Protein AF-A0A9P6TBH1-F1 (afdb_monomer_lite)

Structure (mmCIF, N/CA/C/O backbone):
data_AF-A0A9P6TBH1-F1
#
_entry.id   AF-A0A9P6TBH1-F1
#
loop_
_atom_site.group_PDB
_atom_site.id
_atom_site.type_symbol
_atom_site.label_atom_id
_atom_site.label_alt_id
_atom_site.label_comp_id
_atom_site.label_asym_id
_atom_site.label_entity_id
_atom_site.label_seq_id
_atom_site.pdbx_PDB_ins_code
_atom_site.Cartn_x
_atom_site.Cartn_y
_atom_site.Cartn_z
_atom_site.occupancy
_atom_site.B_iso_or_equiv
_atom_site.auth_seq_id
_atom_site.auth_comp_id
_atom_site.auth_asym_id
_atom_site.auth_atom_id
_atom_site.pdbx_PDB_model_num
ATOM 1 N N . MET A 1 1 ? -9.061 -15.363 18.939 1.00 48.03 1 MET A N 1
ATOM 2 C CA . MET A 1 1 ? -9.556 -13.996 18.669 1.00 48.03 1 MET A CA 1
ATOM 3 C C . MET A 1 1 ? -8.632 -13.371 17.644 1.00 48.03 1 MET A C 1
ATOM 5 O O . MET A 1 1 ? -7.422 -13.474 17.810 1.00 48.03 1 MET A O 1
ATOM 9 N N . ASP A 1 2 ? -9.193 -12.846 16.559 1.00 55.47 2 ASP A N 1
ATOM 10 C CA . ASP A 1 2 ? -8.447 -12.416 15.374 1.00 55.47 2 ASP A CA 1
ATOM 11 C C . ASP A 1 2 ? -7.616 -11.153 15.654 1.00 55.47 2 ASP A C 1
ATOM 13 O O . ASP A 1 2 ? -8.119 -10.209 16.268 1.00 55.47 2 ASP A O 1
ATOM 17 N N . LYS A 1 3 ? -6.350 -11.104 15.219 1.00 55.91 3 LYS A N 1
ATOM 18 C CA . LYS A 1 3 ? -5.437 -9.972 15.512 1.00 55.91 3 LYS A CA 1
ATOM 19 C C . LYS A 1 3 ? -5.981 -8.627 15.002 1.00 55.91 3 LYS A C 1
ATOM 21 O O . LYS A 1 3 ? -5.744 -7.599 15.630 1.00 55.91 3 LYS A O 1
ATOM 26 N N . SER A 1 4 ? -6.766 -8.651 13.923 1.00 58.75 4 SER A N 1
ATOM 27 C CA . SER A 1 4 ? -7.453 -7.479 13.364 1.00 58.75 4 SER A CA 1
ATOM 28 C C . SER A 1 4 ? -8.473 -6.862 14.338 1.00 58.75 4 SER A C 1
ATOM 30 O O . SER A 1 4 ? -8.549 -5.642 14.464 1.00 58.75 4 SER A O 1
ATOM 32 N N . TYR A 1 5 ? -9.184 -7.680 15.123 1.00 60.91 5 TYR A N 1
ATOM 33 C CA . TYR A 1 5 ? -10.192 -7.209 16.083 1.00 60.91 5 TYR A CA 1
ATOM 34 C C . TYR A 1 5 ? -9.581 -6.387 17.230 1.00 60.91 5 TYR A C 1
ATOM 36 O O . TYR A 1 5 ? -10.141 -5.376 17.650 1.00 60.91 5 TYR A O 1
ATOM 44 N N . ILE A 1 6 ? -8.404 -6.800 17.709 1.00 61.75 6 ILE A N 1
ATOM 45 C CA . ILE A 1 6 ? -7.663 -6.110 18.778 1.00 61.75 6 ILE A CA 1
ATOM 46 C C . ILE A 1 6 ? -7.176 -4.737 18.289 1.00 61.75 6 ILE A C 1
ATOM 48 O O . ILE A 1 6 ? -7.204 -3.757 19.031 1.00 61.75 6 ILE A O 1
ATOM 52 N N . GLN A 1 7 ? -6.774 -4.650 17.021 1.00 68.50 7 GLN A N 1
ATOM 53 C CA . GLN A 1 7 ? -6.258 -3.420 16.427 1.00 68.50 7 GLN A CA 1
ATOM 54 C C . GLN A 1 7 ? -7.358 -2.386 16.153 1.00 68.50 7 GLN A C 1
ATOM 56 O O . GLN A 1 7 ? -7.120 -1.188 16.302 1.00 68.50 7 GLN A O 1
ATOM 61 N N . ILE A 1 8 ? -8.569 -2.839 15.814 1.00 73.94 8 ILE A N 1
ATOM 62 C CA . ILE A 1 8 ? -9.744 -1.971 15.650 1.00 73.94 8 ILE A CA 1
ATOM 63 C C . ILE A 1 8 ? -10.145 -1.345 16.988 1.00 73.94 8 ILE A C 1
ATOM 65 O O . ILE A 1 8 ? -10.335 -0.134 17.050 1.00 73.9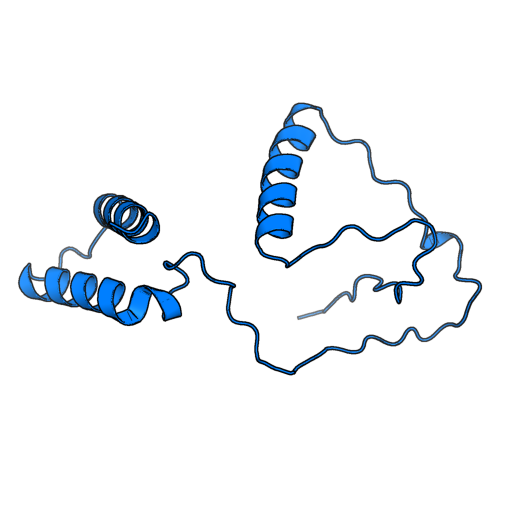4 8 ILE A O 1
ATOM 69 N N . ASN A 1 9 ? -10.205 -2.132 18.065 1.00 79.31 9 ASN A N 1
ATOM 70 C CA . ASN A 1 9 ? -10.590 -1.622 19.385 1.00 79.31 9 ASN A CA 1
ATOM 71 C C . ASN A 1 9 ? -9.622 -0.554 19.897 1.00 79.31 9 ASN A C 1
ATOM 73 O O . ASN A 1 9 ? -10.069 0.488 20.361 1.00 79.31 9 ASN A O 1
ATOM 77 N N . LYS A 1 10 ? -8.312 -0.754 19.713 1.00 80.81 10 LYS A N 1
ATOM 78 C CA . LYS A 1 10 ? -7.311 0.258 20.071 1.00 80.81 10 LYS A CA 1
ATOM 79 C C . LYS A 1 10 ? -7.527 1.581 19.320 1.00 80.81 10 LYS A C 1
ATOM 81 O O . LYS A 1 10 ? -7.466 2.647 19.916 1.00 80.81 10 LYS A O 1
ATOM 86 N N . LYS A 1 11 ? -7.835 1.518 18.018 1.00 79.00 11 LYS A N 1
ATOM 87 C CA . LYS A 1 11 ? -8.142 2.716 17.215 1.00 79.00 11 LYS A CA 1
ATOM 88 C C . LYS A 1 11 ? -9.455 3.387 17.623 1.00 79.00 11 LYS A C 1
ATOM 90 O O . LYS A 1 11 ? -9.564 4.599 17.510 1.00 79.00 11 LYS A O 1
ATOM 95 N N . ILE A 1 12 ? -10.447 2.614 18.068 1.00 82.88 12 ILE A N 1
ATOM 96 C CA . ILE A 1 12 ? -11.721 3.145 18.578 1.00 82.88 12 ILE A CA 1
ATOM 97 C C . ILE A 1 12 ? -11.522 3.825 19.939 1.00 82.88 12 ILE A C 1
ATOM 99 O O . ILE A 1 12 ? -12.157 4.841 20.198 1.00 82.88 12 ILE A O 1
ATOM 103 N N . GLU A 1 13 ? -10.638 3.302 20.789 1.00 81.94 13 GLU A N 1
ATOM 104 C CA . GLU A 1 13 ? -10.276 3.930 22.068 1.00 81.94 13 GLU A CA 1
ATOM 105 C C . GLU A 1 13 ? -9.563 5.276 21.873 1.00 81.94 13 GLU A C 1
ATOM 107 O O . GLU A 1 13 ? -9.792 6.208 22.639 1.00 81.94 13 GLU A O 1
ATOM 112 N N . GLU A 1 14 ? -8.747 5.395 20.824 1.00 82.94 14 GLU A N 1
ATOM 113 C CA . GLU A 1 14 ? -8.077 6.640 20.421 1.00 82.94 14 GLU A CA 1
ATOM 114 C C . GLU A 1 14 ? -8.996 7.592 19.619 1.00 82.94 14 GLU A C 1
ATOM 116 O O . GLU A 1 14 ? -8.595 8.711 19.301 1.00 82.94 14 GLU A O 1
ATOM 121 N N . ALA A 1 15 ? -10.220 7.174 19.271 1.00 81.25 15 ALA A N 1
ATOM 122 C CA . ALA A 1 15 ? -11.111 7.947 18.411 1.00 81.25 15 ALA A CA 1
ATOM 123 C C . ALA A 1 15 ? -11.916 8.999 19.186 1.00 81.25 15 ALA A C 1
ATOM 125 O O . ALA A 1 15 ? -12.582 8.718 20.185 1.00 81.25 15 ALA A O 1
ATOM 126 N N . GLU A 1 16 ? -11.950 10.216 18.649 1.00 83.88 16 GLU A N 1
ATOM 127 C CA . GLU A 1 16 ? -12.806 11.280 19.160 1.00 83.88 16 GLU A CA 1
ATOM 128 C C . GLU A 1 16 ? -14.188 11.230 18.498 1.00 83.88 16 GLU A C 1
ATOM 130 O O . GLU A 1 16 ? -14.330 11.258 17.275 1.00 83.88 16 GLU A O 1
ATOM 135 N N . PHE A 1 17 ? -15.237 11.181 19.321 1.00 83.06 17 PHE A N 1
ATOM 136 C CA . PHE A 1 17 ? -16.620 11.285 18.861 1.00 83.06 17 PHE A CA 1
ATOM 137 C C . PHE A 1 17 ? -17.157 12.685 19.143 1.00 83.06 17 PHE A C 1
ATOM 139 O O . PHE A 1 17 ? -16.963 13.209 20.241 1.00 83.06 17 PHE A O 1
ATOM 146 N N . GLY A 1 18 ? -17.931 13.236 18.205 1.00 86.12 18 GLY A N 1
ATOM 147 C CA . GLY A 1 18 ? -18.629 14.507 18.395 1.00 86.12 18 GLY A CA 1
ATOM 148 C C . GLY A 1 18 ? -19.426 14.559 19.707 1.00 86.12 18 GLY A C 1
ATOM 149 O O . GLY A 1 18 ? -20.036 13.571 20.135 1.00 86.12 18 GLY A O 1
ATOM 150 N N . SER A 1 19 ? -19.419 15.725 20.354 1.00 84.12 19 SER A N 1
ATOM 151 C CA . SER A 1 19 ? -20.077 15.964 21.648 1.00 84.12 19 SER A CA 1
ATOM 152 C C . SER A 1 19 ? -21.605 15.873 21.588 1.00 84.12 19 SER A C 1
ATOM 154 O O . SER A 1 19 ? -22.247 15.658 22.611 1.00 84.12 19 SER A O 1
ATOM 156 N N . THR A 1 20 ? -22.183 15.988 20.393 1.00 89.31 20 THR A N 1
ATOM 157 C CA . THR A 1 20 ? -23.626 15.933 20.127 1.00 89.31 20 THR A CA 1
ATOM 158 C C . THR A 1 20 ? -24.192 14.513 20.058 1.00 89.31 20 THR A C 1
ATOM 160 O O . THR A 1 20 ? -25.407 14.345 20.090 1.00 89.31 20 THR A O 1
ATOM 163 N N . LEU A 1 21 ? -23.337 13.490 19.979 1.00 86.06 21 LEU A N 1
ATOM 164 C CA . LEU A 1 21 ? -23.757 12.096 19.838 1.00 86.06 21 LEU A CA 1
ATOM 165 C C . LEU A 1 21 ? -24.136 11.482 21.189 1.00 86.06 21 LEU A C 1
ATOM 167 O O . LEU A 1 21 ? -23.337 11.456 22.135 1.00 86.06 21 LEU A O 1
ATOM 171 N N . SER A 1 22 ? -25.322 10.886 21.253 1.00 88.44 22 SER A N 1
ATOM 172 C CA . SER A 1 22 ? -25.748 10.071 22.387 1.00 88.44 22 SER A CA 1
ATOM 173 C C . SER A 1 22 ? -24.925 8.781 22.493 1.00 88.44 22 SER A C 1
ATOM 175 O O . SER A 1 22 ? -24.362 8.273 21.520 1.00 88.44 22 SER A O 1
ATOM 177 N N . LYS A 1 23 ? -24.901 8.176 23.689 1.00 86.81 23 LYS A N 1
ATOM 178 C CA . LYS A 1 23 ? -24.225 6.883 23.911 1.00 86.81 23 LYS A CA 1
ATOM 179 C C . LYS A 1 23 ? -24.741 5.780 22.975 1.00 86.81 23 LYS A C 1
ATOM 181 O O . LYS A 1 23 ? -23.958 4.941 22.541 1.00 86.81 23 LYS A O 1
ATOM 186 N N . LYS A 1 24 ? -26.039 5.793 22.642 1.00 90.06 24 LYS A N 1
ATOM 187 C CA . LYS A 1 24 ? -26.646 4.812 21.728 1.00 90.06 24 LYS A CA 1
ATOM 188 C C . LYS A 1 24 ? -26.132 4.970 20.299 1.00 90.06 24 LYS A C 1
ATOM 190 O O . LYS A 1 24 ? -25.827 3.971 19.659 1.00 90.06 24 LYS A O 1
ATOM 195 N N . GLU A 1 25 ? -25.999 6.202 19.819 1.00 88.38 25 GLU A N 1
ATOM 196 C CA . GLU A 1 25 ? -25.502 6.479 18.466 1.00 88.38 25 GLU A CA 1
ATOM 197 C C . GLU A 1 25 ? -24.017 6.143 18.336 1.00 88.38 25 GLU A C 1
ATOM 199 O O . GLU A 1 25 ? -23.626 5.501 17.364 1.00 88.38 25 GLU A O 1
ATOM 204 N N . LYS A 1 26 ? -23.200 6.469 19.348 1.00 87.81 26 LYS A N 1
ATOM 205 C CA . LYS A 1 26 ? -21.785 6.056 19.382 1.00 87.81 26 LYS A CA 1
ATOM 206 C C . LYS A 1 26 ? -21.648 4.537 19.298 1.00 87.81 26 LYS A C 1
ATOM 208 O O . LYS A 1 26 ? -20.868 4.031 18.495 1.00 87.81 26 LYS A O 1
ATOM 213 N N . GLN A 1 27 ? -22.463 3.806 20.060 1.00 88.62 27 GLN A N 1
ATOM 214 C CA . GLN A 1 27 ? -22.461 2.347 20.008 1.00 88.62 27 GLN A CA 1
ATOM 215 C C . GLN A 1 27 ? -22.922 1.814 18.644 1.00 88.62 27 GLN A C 1
ATOM 217 O O . GLN A 1 27 ? -22.350 0.851 18.139 1.00 88.62 27 GLN A O 1
ATOM 222 N N . ALA A 1 28 ? -23.924 2.442 18.024 1.00 90.19 28 ALA A N 1
ATOM 223 C CA . ALA A 1 28 ? -24.380 2.070 16.687 1.00 90.19 28 ALA A CA 1
ATOM 224 C C . ALA A 1 28 ? -23.277 2.258 15.633 1.00 90.19 28 ALA A C 1
ATOM 226 O O . ALA A 1 28 ? -23.090 1.380 14.792 1.00 90.19 28 ALA A O 1
ATOM 227 N N . ILE A 1 29 ? -22.511 3.350 15.717 1.00 87.44 29 ILE A N 1
ATOM 228 C CA . ILE A 1 29 ? -21.364 3.619 14.840 1.00 87.44 29 ILE A CA 1
ATOM 229 C C . ILE A 1 29 ? -20.275 2.562 15.039 1.00 87.44 29 ILE A C 1
ATOM 231 O O . ILE A 1 29 ? -19.824 1.971 14.063 1.00 87.44 29 ILE A O 1
ATOM 235 N N . ILE A 1 30 ? -19.896 2.266 16.286 1.00 87.44 30 ILE A N 1
ATOM 236 C CA . ILE A 1 30 ? -18.903 1.225 16.602 1.00 87.44 30 ILE A CA 1
ATOM 237 C C . ILE A 1 30 ? -19.339 -0.129 16.027 1.00 87.44 30 ILE A C 1
ATOM 239 O O . ILE A 1 30 ? -18.566 -0.803 15.347 1.00 87.44 30 ILE A O 1
ATOM 243 N N . ASN A 1 31 ? -20.605 -0.502 16.222 1.00 89.00 31 ASN A N 1
ATOM 244 C CA . ASN A 1 31 ? -21.152 -1.743 15.679 1.00 89.00 31 ASN A CA 1
ATOM 245 C C . ASN A 1 31 ? -21.113 -1.764 14.142 1.00 89.00 31 ASN A C 1
ATOM 247 O O . ASN A 1 31 ? -20.855 -2.812 13.552 1.00 89.00 31 ASN A O 1
ATOM 251 N N . LEU A 1 32 ? -21.346 -0.622 13.490 1.00 89.31 32 LEU A N 1
ATOM 252 C CA . LEU A 1 32 ? -21.279 -0.482 12.036 1.00 89.31 32 LEU A CA 1
ATOM 253 C C . LEU A 1 32 ? -19.837 -0.624 11.528 1.00 89.31 32 LEU A C 1
ATOM 255 O O . LEU A 1 32 ? -19.609 -1.339 10.554 1.00 89.31 32 LEU A O 1
ATOM 259 N N . ILE A 1 33 ? -18.871 -0.020 12.224 1.00 86.06 33 ILE A N 1
ATOM 260 C CA . ILE A 1 33 ? -17.438 -0.145 11.928 1.00 86.06 33 ILE A CA 1
ATOM 261 C C . ILE A 1 33 ? -16.997 -1.607 12.028 1.00 86.06 33 ILE A C 1
ATOM 263 O O . ILE A 1 33 ? -16.339 -2.101 11.119 1.00 86.06 33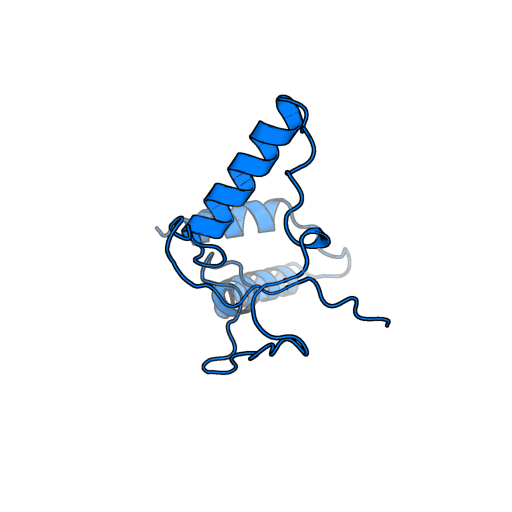 ILE A O 1
ATOM 267 N N . HIS A 1 34 ? -17.398 -2.325 13.082 1.00 84.56 34 HIS A N 1
ATOM 268 C CA . HIS A 1 34 ? -17.102 -3.756 13.197 1.00 84.56 34 HIS A CA 1
ATOM 269 C C . HIS A 1 34 ? -17.793 -4.580 12.109 1.00 84.56 34 HIS A C 1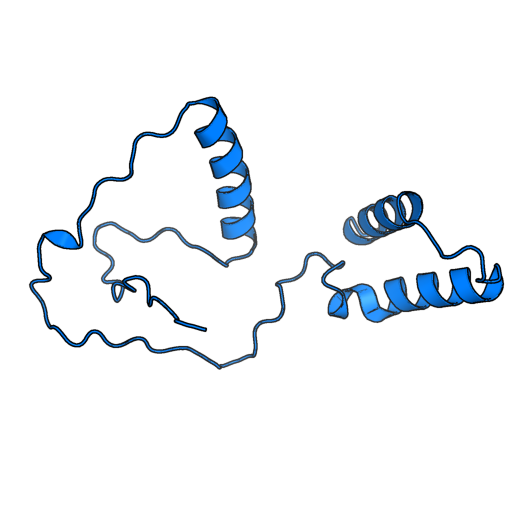
ATOM 271 O O . HIS A 1 34 ? -17.171 -5.461 11.519 1.00 84.56 34 HIS A O 1
ATOM 277 N N . LYS A 1 35 ? -19.066 -4.284 11.819 1.00 87.44 35 LYS A N 1
ATOM 278 C CA . LYS A 1 35 ? -19.851 -4.998 10.806 1.00 87.44 35 LYS A CA 1
ATOM 279 C C . LYS A 1 35 ? -19.255 -4.860 9.403 1.00 87.44 35 LYS A C 1
ATOM 281 O O . LYS A 1 35 ? -19.298 -5.822 8.643 1.00 87.44 35 LYS A O 1
ATOM 286 N N . TYR A 1 36 ? -18.717 -3.688 9.070 1.00 84.75 36 TYR A N 1
ATOM 287 C CA . TYR A 1 36 ? -18.157 -3.383 7.752 1.00 84.75 36 TYR A CA 1
ATOM 288 C C . TYR A 1 36 ? -16.639 -3.137 7.791 1.00 84.75 36 TYR A C 1
ATOM 290 O O . TYR A 1 36 ? -16.095 -2.367 6.999 1.00 84.75 36 TYR A O 1
ATOM 298 N N . ALA A 1 37 ? -15.935 -3.787 8.724 1.00 79.38 37 ALA A N 1
ATOM 299 C CA . ALA A 1 37 ? -14.501 -3.580 8.941 1.00 79.38 37 ALA A CA 1
ATOM 300 C C . ALA A 1 37 ? -13.653 -3.871 7.689 1.00 79.38 37 ALA A C 1
ATOM 302 O O . ALA A 1 37 ? -12.599 -3.264 7.492 1.00 79.38 37 ALA A O 1
ATOM 303 N N . GLU A 1 38 ? -14.114 -4.778 6.824 1.00 74.88 38 GLU A N 1
ATOM 304 C CA . GLU A 1 38 ? -13.459 -5.066 5.548 1.00 74.88 38 GLU A CA 1
ATOM 305 C C . GLU A 1 38 ? -13.562 -3.890 4.571 1.00 74.88 38 GLU A C 1
ATOM 307 O O . GLU A 1 38 ? -12.557 -3.501 3.982 1.00 74.88 38 GLU A O 1
ATOM 312 N N . GLN A 1 39 ? -14.740 -3.272 4.454 1.00 77.94 39 GLN A N 1
ATOM 313 C CA . GLN A 1 39 ? -14.990 -2.148 3.547 1.00 77.94 39 GLN A CA 1
ATOM 314 C C . GLN A 1 39 ? -14.263 -0.873 3.988 1.00 77.94 39 GLN A C 1
ATOM 316 O O . GLN A 1 39 ? -13.849 -0.081 3.147 1.00 77.94 39 GLN A O 1
ATOM 321 N N . PHE A 1 40 ? -14.062 -0.692 5.295 1.00 74.12 40 PHE A N 1
ATOM 322 C CA . PHE A 1 40 ? -13.271 0.414 5.842 1.00 74.12 40 PHE A CA 1
ATOM 323 C C . PHE A 1 40 ? -11.752 0.172 5.791 1.00 74.12 40 PHE A C 1
ATOM 325 O O . PHE A 1 40 ? -10.993 0.981 6.322 1.00 74.12 40 PHE A O 1
ATOM 332 N N . GLY A 1 41 ? -11.285 -0.939 5.206 1.00 67.75 41 GLY A N 1
ATOM 333 C CA . GLY A 1 41 ? -9.853 -1.264 5.145 1.00 67.75 41 GLY A CA 1
ATOM 334 C C . GLY A 1 41 ? -9.224 -1.539 6.518 1.00 67.75 41 GLY A C 1
ATOM 335 O O . GLY A 1 41 ? -8.005 -1.558 6.660 1.00 67.75 41 GLY A O 1
ATOM 336 N N . LEU A 1 42 ? -10.046 -1.759 7.548 1.00 69.00 42 LEU A N 1
ATOM 337 C CA . LEU A 1 42 ? -9.609 -2.026 8.921 1.00 69.00 42 LEU A CA 1
ATOM 338 C C . LEU A 1 42 ? -9.264 -3.505 9.151 1.00 69.00 42 LEU A C 1
ATOM 340 O O . LEU A 1 42 ? -8.609 -3.850 10.133 1.00 69.00 42 LEU A O 1
ATOM 344 N N . SER A 1 43 ? -9.680 -4.374 8.228 1.00 64.25 43 SER A N 1
ATOM 345 C CA . SER A 1 43 ? -9.415 -5.816 8.273 1.00 64.25 43 SER A CA 1
ATOM 346 C C . SER A 1 43 ? -7.962 -6.206 7.964 1.00 64.25 43 SER A C 1
ATOM 348 O O . SER A 1 43 ? -7.601 -7.369 8.125 1.00 64.25 43 SER A O 1
ATOM 350 N N . GLY A 1 44 ? -7.124 -5.266 7.506 1.00 60.88 44 GLY A N 1
ATOM 351 C CA . GLY A 1 44 ? -5.755 -5.559 7.062 1.00 60.88 44 GLY A CA 1
ATOM 352 C C . GLY A 1 44 ? -5.676 -6.390 5.774 1.00 60.88 44 GLY A C 1
ATOM 353 O O . GLY A 1 44 ? -4.577 -6.736 5.349 1.00 60.88 44 GLY A O 1
ATOM 354 N N . LYS A 1 45 ? -6.820 -6.709 5.150 1.00 61.12 45 LYS A N 1
ATOM 355 C CA . LYS A 1 45 ? -6.879 -7.223 3.779 1.00 61.12 45 LYS A CA 1
ATOM 356 C C . LYS A 1 45 ? -6.542 -6.116 2.784 1.00 61.12 45 LYS A C 1
ATOM 358 O O . LYS A 1 45 ? -6.696 -4.933 3.085 1.00 61.12 45 LYS A O 1
ATOM 363 N N . GLU A 1 46 ? -6.083 -6.543 1.613 1.00 60.78 46 GLU A N 1
ATOM 364 C CA . GLU A 1 46 ? -5.658 -5.700 0.496 1.00 60.78 46 GLU A CA 1
ATOM 365 C C . GLU A 1 46 ? -6.609 -4.516 0.263 1.00 60.78 46 GLU A C 1
ATOM 367 O O . GLU A 1 46 ? -7.834 -4.667 0.219 1.00 60.78 46 GLU A O 1
ATOM 372 N N . ILE A 1 47 ? -6.025 -3.323 0.119 1.00 62.12 47 ILE A N 1
ATOM 373 C CA . ILE A 1 47 ? -6.758 -2.109 -0.242 1.00 62.12 47 ILE A CA 1
ATOM 374 C C . ILE A 1 47 ? -7.376 -2.352 -1.622 1.00 62.12 47 ILE A C 1
ATOM 376 O O . ILE A 1 47 ? -6.682 -2.781 -2.541 1.00 62.12 47 ILE A O 1
ATOM 380 N N . GLY A 1 48 ? -8.687 -2.119 -1.725 1.00 58.34 48 GLY A N 1
ATOM 381 C CA . GLY A 1 48 ? -9.556 -2.573 -2.810 1.00 58.34 48 GLY A CA 1
ATOM 382 C C . GLY A 1 48 ? -8.913 -2.609 -4.194 1.00 58.34 48 GLY A C 1
ATOM 383 O O . GLY A 1 48 ? -8.762 -1.586 -4.856 1.00 58.34 48 GLY A O 1
ATOM 384 N N . THR A 1 49 ? -8.605 -3.813 -4.667 1.00 55.31 49 THR A N 1
ATOM 385 C CA . THR A 1 49 ? -8.294 -4.046 -6.074 1.00 55.31 49 THR A CA 1
ATOM 386 C C . THR A 1 49 ? -9.611 -4.120 -6.838 1.00 55.31 49 THR A C 1
ATOM 388 O O . THR A 1 49 ? -10.447 -4.991 -6.575 1.00 55.31 49 THR A O 1
ATOM 391 N N . ILE A 1 50 ? -9.816 -3.235 -7.816 1.00 58.81 50 ILE A N 1
ATOM 392 C CA . ILE A 1 50 ? -10.849 -3.473 -8.827 1.00 58.81 50 ILE A CA 1
ATOM 393 C C . ILE A 1 50 ? -10.374 -4.690 -9.620 1.00 58.81 50 ILE A C 1
ATOM 395 O O . ILE A 1 50 ? -9.381 -4.622 -10.346 1.00 58.81 50 ILE A O 1
ATOM 399 N N . ARG A 1 51 ? -11.047 -5.832 -9.438 1.00 55.28 51 ARG A N 1
ATOM 400 C CA . ARG A 1 51 ? -10.697 -7.072 -10.142 1.00 55.28 51 ARG A CA 1
ATOM 401 C C . ARG A 1 51 ? -10.645 -6.801 -11.652 1.00 55.28 51 ARG A C 1
ATOM 403 O O . ARG A 1 51 ? -11.552 -6.183 -12.210 1.00 55.28 51 ARG A O 1
ATOM 410 N N . ASN A 1 52 ? -9.583 -7.282 -12.293 1.00 51.72 52 ASN A N 1
ATOM 411 C CA . ASN A 1 52 ? -9.384 -7.297 -13.746 1.00 51.72 52 ASN A CA 1
ATOM 412 C C . ASN A 1 52 ? -9.272 -5.933 -14.454 1.00 51.72 52 ASN A C 1
ATOM 414 O O . ASN A 1 52 ? -9.431 -5.882 -15.670 1.00 51.72 52 ASN A O 1
ATOM 418 N N . HIS A 1 53 ? -8.966 -4.845 -13.744 1.00 60.47 53 HIS A N 1
ATOM 419 C CA . HIS A 1 53 ? -8.604 -3.575 -14.385 1.00 60.47 53 HIS A CA 1
ATOM 420 C C . HIS A 1 53 ? -7.090 -3.383 -14.335 1.00 60.47 53 HIS A C 1
ATOM 422 O O . HIS A 1 53 ? -6.546 -2.817 -13.390 1.00 60.47 53 HIS A O 1
ATOM 428 N N . PHE A 1 54 ? -6.410 -3.892 -15.360 1.00 62.81 54 PHE A N 1
ATOM 429 C CA . PHE A 1 54 ? -4.978 -3.688 -15.540 1.00 62.81 54 PHE A CA 1
ATOM 430 C C . PHE A 1 54 ? -4.746 -2.442 -16.386 1.00 62.81 54 PHE A C 1
ATOM 432 O O . PHE A 1 54 ? -5.313 -2.301 -17.469 1.00 62.81 54 PHE A O 1
ATOM 439 N N . VAL A 1 55 ? -3.895 -1.542 -15.900 1.00 68.56 55 VAL A N 1
ATOM 440 C CA . VAL A 1 55 ? -3.418 -0.418 -16.705 1.00 68.56 55 VAL A CA 1
ATOM 441 C C . VAL A 1 55 ? -2.230 -0.914 -17.516 1.00 68.56 55 VAL A C 1
ATOM 443 O O . VAL A 1 55 ? -1.180 -1.222 -16.956 1.00 68.56 55 VAL A O 1
ATOM 446 N N . HIS A 1 56 ? -2.397 -1.000 -18.833 1.00 64.31 56 HIS A N 1
ATOM 447 C CA . HIS A 1 56 ? -1.280 -1.232 -19.738 1.00 64.31 56 HIS A CA 1
ATOM 448 C C . HIS A 1 56 ? -0.683 0.121 -20.129 1.00 64.31 56 HIS A C 1
ATOM 450 O O . HIS A 1 56 ? -1.327 0.919 -20.809 1.00 64.31 56 HIS A O 1
ATOM 456 N N . VAL A 1 57 ? 0.530 0.401 -19.654 1.00 69.75 57 VAL A N 1
ATOM 457 C CA . VAL A 1 57 ? 1.268 1.617 -20.005 1.00 69.75 57 VAL A CA 1
ATOM 458 C C . VAL A 1 57 ? 2.268 1.261 -21.097 1.00 69.75 57 VAL A C 1
ATOM 460 O O . VAL A 1 57 ? 3.274 0.612 -20.828 1.00 69.75 57 VAL A O 1
ATOM 463 N N . THR A 1 58 ? 1.995 1.688 -22.327 1.00 66.69 58 THR A N 1
ATOM 464 C CA . THR A 1 58 ? 2.902 1.488 -23.463 1.00 66.69 58 THR A CA 1
ATOM 465 C C . THR A 1 58 ? 3.821 2.696 -23.611 1.00 66.69 58 THR A C 1
ATOM 467 O O . THR A 1 58 ? 3.366 3.841 -23.616 1.00 66.69 58 THR A O 1
ATOM 470 N N . LEU A 1 59 ? 5.126 2.455 -23.740 1.00 67.00 59 LEU A N 1
ATOM 471 C CA . LEU A 1 59 ? 6.086 3.511 -24.056 1.00 67.00 59 LEU A CA 1
ATOM 472 C C . LEU A 1 59 ? 5.951 3.921 -25.527 1.00 67.00 59 LEU A C 1
ATOM 474 O O . LEU A 1 59 ? 5.733 3.086 -26.397 1.00 67.00 59 LEU A O 1
ATOM 478 N N . THR A 1 60 ? 6.148 5.204 -25.821 1.00 74.75 60 THR A N 1
ATOM 479 C CA . THR A 1 60 ? 6.191 5.720 -27.202 1.00 74.75 60 THR A CA 1
ATOM 480 C C . THR A 1 60 ? 7.518 5.436 -27.915 1.00 74.75 60 THR A C 1
ATOM 482 O O . THR A 1 60 ? 7.708 5.860 -29.052 1.00 74.75 60 THR A O 1
ATOM 485 N N . ILE A 1 61 ? 8.452 4.757 -27.242 1.00 68.88 61 ILE A N 1
ATOM 486 C CA . ILE A 1 61 ? 9.806 4.471 -27.716 1.00 68.88 61 ILE A CA 1
ATOM 487 C C . ILE A 1 61 ? 10.129 2.982 -27.557 1.00 68.88 61 ILE A C 1
ATOM 489 O O . ILE A 1 61 ? 9.725 2.349 -26.579 1.00 68.88 61 ILE A O 1
ATOM 493 N N . GLU A 1 62 ? 10.905 2.442 -28.492 1.00 69.19 62 GLU A N 1
ATOM 494 C CA . GLU A 1 62 ? 11.371 1.052 -28.483 1.00 69.19 62 GLU A CA 1
ATOM 495 C C . GLU A 1 62 ? 12.807 0.940 -27.940 1.00 69.19 62 GLU A C 1
ATOM 497 O O . GLU A 1 62 ? 13.532 1.931 -27.813 1.00 69.19 62 GLU A O 1
ATOM 502 N N . LYS A 1 63 ? 13.230 -0.280 -27.583 1.00 67.00 63 LYS A N 1
ATOM 503 C CA . LYS A 1 63 ? 14.606 -0.549 -27.138 1.00 67.00 63 LYS A CA 1
ATOM 504 C C . LYS A 1 63 ? 15.604 -0.263 -28.283 1.00 67.00 63 LYS A C 1
ATOM 506 O O . LYS A 1 63 ? 15.301 -0.579 -29.430 1.00 67.00 63 LYS A O 1
ATOM 511 N N . PRO A 1 64 ? 16.821 0.235 -27.987 1.00 70.69 64 PRO A N 1
ATOM 512 C CA . PRO A 1 64 ? 17.376 0.492 -26.658 1.00 70.69 64 PRO A CA 1
ATOM 513 C C . PRO A 1 64 ? 16.866 1.806 -26.047 1.00 70.69 64 PRO A C 1
ATOM 515 O O . PRO A 1 64 ? 16.911 2.863 -26.669 1.00 70.69 64 PRO A O 1
ATOM 518 N N . TYR A 1 65 ? 16.422 1.746 -24.789 1.00 68.56 65 TYR A N 1
ATOM 519 C CA . TYR A 1 65 ? 15.932 2.923 -24.075 1.00 68.56 65 TYR A CA 1
ATOM 520 C C . TYR A 1 65 ? 17.040 3.967 -23.854 1.00 68.56 65 TYR A C 1
ATOM 522 O O . TYR A 1 65 ? 18.194 3.593 -23.613 1.00 68.56 65 TYR A O 1
ATOM 530 N N . PRO A 1 66 ? 16.711 5.271 -23.862 1.00 67.12 66 PRO A N 1
ATOM 531 C CA . PRO A 1 66 ? 17.691 6.323 -23.660 1.00 67.12 66 PRO A CA 1
ATOM 532 C C . PRO A 1 66 ? 18.362 6.194 -22.278 1.00 67.12 66 PRO A C 1
ATOM 534 O O . PRO A 1 66 ? 17.676 5.933 -21.282 1.00 67.12 66 PRO A O 1
ATOM 537 N N . PRO A 1 67 ? 19.685 6.440 -22.172 1.00 62.16 67 PRO A N 1
ATOM 538 C CA . PRO A 1 67 ? 20.441 6.283 -20.924 1.00 62.16 67 PRO A CA 1
ATOM 539 C C . PRO A 1 67 ? 19.873 7.069 -19.736 1.00 62.16 67 PRO A C 1
ATOM 541 O O . PRO A 1 67 ? 20.054 6.671 -18.589 1.00 62.16 67 PRO A O 1
ATOM 544 N N . ILE A 1 68 ? 19.148 8.162 -20.006 1.00 61.69 68 ILE A N 1
ATOM 545 C CA . ILE A 1 68 ? 18.551 9.046 -18.997 1.00 61.69 68 ILE A CA 1
ATOM 546 C C . ILE A 1 68 ? 17.568 8.342 -18.050 1.00 61.69 68 ILE A C 1
ATOM 548 O O . ILE A 1 68 ? 17.338 8.835 -16.944 1.00 61.69 68 ILE A O 1
ATOM 552 N N . LEU A 1 69 ? 17.008 7.197 -18.457 1.00 62.22 69 LEU A N 1
ATOM 553 C CA . LEU A 1 69 ? 16.092 6.409 -17.629 1.00 62.22 69 LEU A CA 1
ATOM 554 C C . LEU A 1 69 ? 16.820 5.561 -16.575 1.00 62.22 69 LEU A C 1
ATOM 556 O O . LEU A 1 69 ? 16.208 5.151 -15.591 1.00 62.22 69 LEU A O 1
ATOM 560 N N . ARG A 1 70 ? 18.132 5.327 -16.724 1.00 64.50 70 ARG A N 1
ATOM 561 C CA . ARG A 1 70 ? 18.948 4.589 -15.748 1.00 64.50 70 ARG A CA 1
ATOM 562 C C . ARG A 1 70 ? 19.619 5.562 -14.782 1.00 64.50 70 ARG A C 1
ATOM 564 O O . ARG A 1 70 ? 20.803 5.863 -14.907 1.00 64.50 70 ARG A O 1
ATOM 571 N N . LYS A 1 71 ? 18.858 6.072 -13.814 1.00 70.94 71 LYS A N 1
ATOM 572 C CA . LYS A 1 71 ? 19.412 6.891 -12.725 1.00 70.94 71 LYS A CA 1
ATOM 573 C C . LYS A 1 71 ? 19.700 6.028 -11.504 1.00 70.94 71 LYS A C 1
ATOM 575 O O . LYS A 1 71 ? 18.849 5.257 -11.073 1.00 70.94 71 LYS A O 1
ATOM 580 N N . ALA A 1 72 ? 20.894 6.186 -10.935 1.00 75.94 72 ALA A N 1
ATOM 581 C CA . ALA A 1 72 ? 21.193 5.627 -9.624 1.00 75.94 72 ALA A CA 1
ATOM 582 C C . ALA A 1 72 ? 20.271 6.260 -8.572 1.00 75.94 72 ALA A C 1
ATOM 584 O O . ALA A 1 72 ? 19.957 7.452 -8.647 1.00 75.94 72 ALA A O 1
ATOM 585 N N . ALA A 1 73 ? 19.848 5.467 -7.589 1.00 79.56 73 ALA A N 1
ATOM 586 C CA . ALA A 1 73 ? 19.100 5.992 -6.458 1.00 79.56 73 ALA A CA 1
ATOM 587 C C . ALA A 1 73 ? 19.957 7.015 -5.699 1.00 79.56 73 ALA A C 1
ATOM 589 O O . ALA A 1 73 ? 21.143 6.789 -5.448 1.00 79.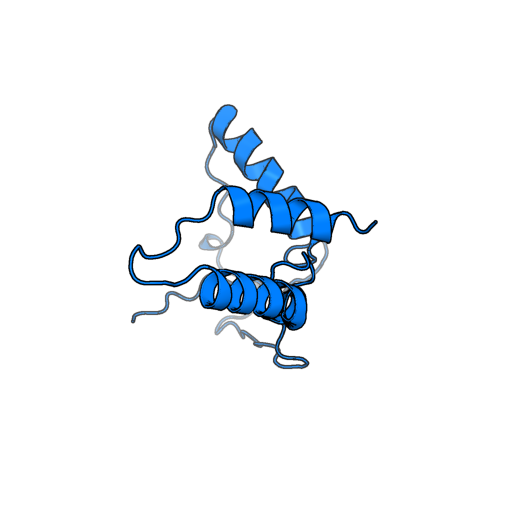56 73 ALA A O 1
ATOM 590 N N . TYR A 1 74 ? 19.350 8.139 -5.319 1.00 84.94 74 TYR A N 1
ATOM 591 C CA . TYR A 1 74 ? 20.027 9.129 -4.493 1.00 84.94 74 TYR A CA 1
ATOM 592 C C . TYR A 1 74 ? 20.386 8.531 -3.124 1.00 84.94 74 TYR A C 1
ATOM 594 O O . TYR A 1 74 ? 19.617 7.736 -2.572 1.00 84.94 74 TYR A O 1
ATOM 602 N N . PRO A 1 75 ? 21.541 8.904 -2.548 1.00 85.81 75 PRO A N 1
ATOM 603 C CA . PRO A 1 75 ? 21.930 8.417 -1.236 1.00 85.81 75 PRO A CA 1
ATOM 604 C C . PRO A 1 75 ? 20.931 8.896 -0.176 1.00 85.81 75 PRO A C 1
ATOM 606 O O . PRO A 1 75 ? 20.626 10.081 -0.072 1.00 85.81 75 PRO A O 1
ATOM 609 N N . ALA A 1 76 ? 20.437 7.961 0.633 1.00 87.25 76 ALA A N 1
ATOM 610 C CA . ALA A 1 76 ? 19.570 8.242 1.772 1.00 87.25 76 ALA A CA 1
ATOM 611 C C . ALA A 1 76 ? 20.368 8.186 3.081 1.00 87.25 76 ALA A C 1
ATOM 613 O O . ALA A 1 76 ? 21.299 7.387 3.216 1.00 87.25 76 ALA A O 1
ATOM 614 N N . SER A 1 77 ? 19.984 9.005 4.065 1.00 92.69 77 SER A N 1
ATOM 615 C CA . SER A 1 77 ? 20.579 8.941 5.403 1.00 92.69 77 SER A CA 1
ATOM 616 C C . SER A 1 77 ? 20.257 7.600 6.087 1.00 92.69 77 SER A C 1
ATOM 618 O O . SER A 1 77 ? 19.205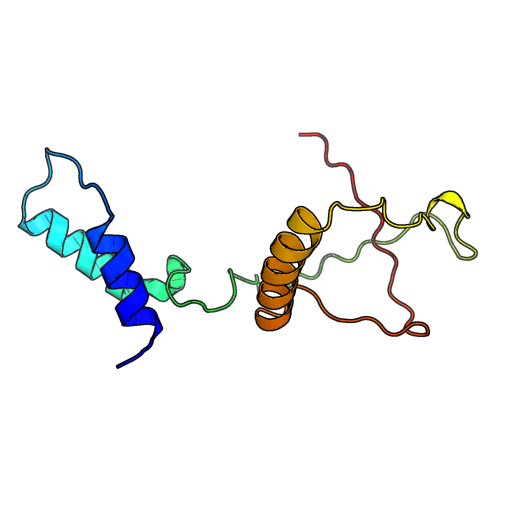 7.017 5.808 1.00 92.69 77 SER A O 1
ATOM 620 N N . PRO A 1 78 ? 21.106 7.103 7.011 1.00 92.00 78 PRO A N 1
ATOM 621 C CA . PRO A 1 78 ? 20.886 5.812 7.672 1.00 92.00 78 PRO A CA 1
ATOM 622 C C . PRO A 1 78 ? 19.528 5.718 8.373 1.00 92.00 78 PRO A C 1
ATOM 624 O O . PRO A 1 78 ? 18.819 4.727 8.227 1.00 92.00 78 PRO A O 1
ATOM 627 N N . ARG A 1 79 ? 19.123 6.790 9.067 1.00 92.81 79 ARG A N 1
ATOM 628 C CA . ARG A 1 79 ? 17.809 6.877 9.717 1.00 92.81 79 ARG A CA 1
ATOM 629 C C . ARG A 1 79 ? 16.670 6.777 8.704 1.00 92.81 79 ARG A C 1
ATOM 631 O O . ARG A 1 79 ? 15.705 6.067 8.948 1.00 92.81 79 ARG A O 1
ATOM 638 N N . ASN A 1 80 ? 16.786 7.474 7.574 1.00 90.00 80 ASN A N 1
ATOM 639 C CA . ASN A 1 80 ? 15.741 7.465 6.557 1.00 90.00 80 ASN A CA 1
ATOM 640 C C . ASN A 1 80 ? 15.636 6.097 5.874 1.00 90.00 80 ASN A C 1
ATOM 642 O O . ASN A 1 80 ? 14.539 5.620 5.617 1.00 90.00 80 ASN A O 1
ATOM 646 N N . ARG A 1 81 ? 16.775 5.435 5.637 1.00 90.44 81 ARG A N 1
ATOM 647 C CA . ARG A 1 81 ? 16.810 4.089 5.057 1.00 90.44 81 ARG A CA 1
ATOM 648 C C . ARG A 1 81 ? 16.049 3.079 5.920 1.00 90.44 81 ARG A C 1
ATOM 650 O O . ARG A 1 81 ? 15.256 2.332 5.366 1.00 90.44 81 ARG A O 1
ATOM 657 N N . LEU A 1 82 ? 16.230 3.113 7.242 1.00 93.38 82 LEU A N 1
ATOM 658 C CA . LEU A 1 82 ? 15.532 2.213 8.170 1.00 93.38 82 LEU A CA 1
ATOM 659 C C . LEU A 1 82 ? 14.009 2.410 8.160 1.00 93.38 82 LEU A C 1
ATOM 661 O O . LEU A 1 82 ? 13.261 1.439 8.188 1.00 93.38 82 LEU A O 1
ATOM 665 N N . GLU A 1 83 ? 13.532 3.655 8.112 1.00 92.12 83 GLU A N 1
ATOM 666 C CA . GLU A 1 83 ? 12.089 3.922 8.037 1.00 92.12 83 GLU A CA 1
ATOM 667 C C . GLU A 1 83 ? 11.502 3.552 6.670 1.00 92.12 83 GLU A C 1
ATOM 669 O O . GLU A 1 83 ? 10.382 3.054 6.590 1.00 92.12 83 GLU A O 1
ATOM 674 N N . ILE A 1 84 ? 12.255 3.752 5.587 1.00 90.44 84 ILE A N 1
ATOM 675 C CA . ILE A 1 84 ? 11.847 3.313 4.247 1.00 90.44 84 ILE A CA 1
ATOM 676 C C . ILE A 1 84 ? 11.758 1.783 4.188 1.00 90.44 84 ILE A C 1
ATOM 678 O O . ILE A 1 84 ? 10.795 1.254 3.643 1.00 90.44 84 ILE A O 1
ATOM 682 N N . GLU A 1 85 ? 12.723 1.075 4.772 1.00 91.75 85 GLU A N 1
ATOM 683 C CA . GLU A 1 85 ? 12.778 -0.391 4.779 1.00 91.75 85 GLU A CA 1
ATOM 684 C C . GLU A 1 85 ? 11.548 -1.011 5.455 1.00 91.75 85 GLU A C 1
ATOM 686 O O . GLU A 1 85 ? 10.939 -1.918 4.891 1.00 91.75 85 GLU A O 1
ATOM 691 N N . LYS A 1 86 ? 11.087 -0.438 6.576 1.00 92.31 86 LYS A N 1
ATOM 692 C CA . LYS A 1 86 ? 9.834 -0.861 7.231 1.00 92.31 86 LYS A CA 1
ATOM 693 C C . LYS A 1 86 ? 8.632 -0.799 6.287 1.00 92.31 86 LYS A C 1
ATOM 695 O O . LYS A 1 86 ? 7.861 -1.751 6.209 1.00 92.31 86 LYS A O 1
ATOM 700 N N . HIS A 1 87 ? 8.483 0.306 5.557 1.00 89.25 87 HIS A N 1
ATOM 701 C CA . HIS A 1 87 ? 7.371 0.470 4.623 1.00 89.25 87 HIS A CA 1
ATOM 702 C C . HIS A 1 87 ? 7.517 -0.434 3.393 1.00 89.25 87 HIS A C 1
ATOM 704 O O . HIS A 1 87 ? 6.524 -0.971 2.911 1.00 89.25 87 HIS A O 1
ATOM 710 N N . ILE A 1 88 ? 8.739 -0.650 2.896 1.00 90.06 88 ILE A N 1
ATOM 711 C CA . ILE A 1 88 ? 8.996 -1.605 1.807 1.00 90.06 88 ILE A CA 1
ATOM 712 C C . ILE A 1 88 ? 8.551 -3.011 2.221 1.00 90.06 88 ILE A C 1
ATOM 714 O O . ILE A 1 88 ? 7.852 -3.674 1.455 1.00 90.06 88 ILE A O 1
ATOM 718 N N . ASP A 1 89 ? 8.886 -3.446 3.435 1.00 90.88 89 ASP A N 1
ATOM 719 C CA . ASP A 1 89 ? 8.480 -4.754 3.955 1.00 90.88 89 ASP A CA 1
ATOM 720 C C . ASP A 1 89 ? 6.958 -4.896 4.067 1.00 90.88 89 ASP A C 1
ATOM 722 O O . ASP A 1 89 ? 6.407 -5.967 3.798 1.00 90.88 89 ASP A O 1
ATOM 726 N N . GLU A 1 90 ? 6.259 -3.833 4.460 1.00 87.00 90 GLU A N 1
ATOM 727 C CA . GLU A 1 90 ? 4.794 -3.807 4.489 1.00 87.00 90 GLU A CA 1
ATOM 728 C C . GLU A 1 90 ? 4.204 -3.928 3.081 1.00 87.00 90 GLU A C 1
ATOM 730 O O . GLU A 1 90 ? 3.333 -4.768 2.849 1.00 87.00 90 GLU A O 1
ATOM 735 N N . LEU A 1 91 ? 4.716 -3.158 2.120 1.00 83.94 91 LEU A N 1
ATOM 736 C CA . LEU A 1 91 ? 4.251 -3.197 0.733 1.00 83.94 91 LEU A CA 1
ATOM 737 C C . LEU A 1 91 ? 4.534 -4.549 0.057 1.00 83.94 91 LEU A C 1
ATOM 739 O O . LEU A 1 91 ? 3.718 -5.004 -0.747 1.00 83.94 91 LEU A O 1
ATOM 743 N N . LEU A 1 92 ? 5.650 -5.205 0.398 1.00 84.50 92 LEU A N 1
ATOM 744 C CA . LEU A 1 92 ? 5.968 -6.567 -0.045 1.00 84.50 92 LEU A CA 1
ATOM 745 C C . LEU A 1 92 ? 4.971 -7.584 0.522 1.00 84.50 92 LEU A C 1
ATOM 747 O O . LEU A 1 92 ? 4.461 -8.422 -0.220 1.00 84.50 92 LEU A O 1
ATOM 751 N N . LYS A 1 93 ? 4.658 -7.502 1.823 1.00 84.19 93 LYS A N 1
ATOM 752 C CA . LYS A 1 93 ? 3.666 -8.381 2.473 1.00 84.19 93 LYS A CA 1
ATOM 753 C C . LYS A 1 93 ? 2.264 -8.205 1.896 1.00 84.19 93 LYS A C 1
ATOM 755 O O . LYS A 1 93 ? 1.520 -9.177 1.825 1.00 84.19 93 LYS A O 1
ATOM 760 N N . LEU A 1 94 ? 1.919 -6.983 1.495 1.00 77.19 94 LEU A N 1
ATOM 761 C CA . LEU A 1 94 ? 0.645 -6.654 0.856 1.00 77.19 94 LEU A CA 1
ATOM 762 C C . LEU A 1 94 ? 0.602 -7.013 -0.638 1.00 77.19 94 LEU A C 1
ATOM 764 O O . LEU A 1 94 ? -0.430 -6.808 -1.267 1.00 77.19 94 LEU A O 1
ATOM 768 N N . GLY A 1 95 ? 1.703 -7.494 -1.228 1.00 74.44 95 GLY A N 1
ATOM 769 C CA . GLY A 1 95 ? 1.763 -7.838 -2.651 1.00 74.44 95 GLY A CA 1
ATOM 770 C C . GLY A 1 95 ? 1.677 -6.635 -3.599 1.00 74.44 95 GLY A C 1
ATOM 771 O O . GLY A 1 95 ? 1.490 -6.820 -4.799 1.00 74.44 95 GLY A O 1
ATOM 772 N N . ILE A 1 96 ? 1.823 -5.409 -3.083 1.00 77.69 96 ILE A N 1
ATOM 773 C CA . ILE A 1 96 ? 1.755 -4.166 -3.871 1.00 77.69 96 ILE A CA 1
ATOM 774 C C . ILE A 1 96 ? 3.032 -3.986 -4.693 1.00 77.69 96 ILE A C 1
ATOM 776 O O . ILE A 1 96 ? 2.985 -3.570 -5.850 1.00 77.69 96 ILE A O 1
ATOM 780 N N . ILE A 1 97 ? 4.182 -4.302 -4.093 1.00 83.38 97 ILE A N 1
ATOM 781 C CA . ILE A 1 97 ? 5.481 -4.319 -4.770 1.00 83.38 97 ILE A CA 1
ATOM 782 C C . ILE A 1 97 ? 6.057 -5.731 -4.733 1.00 83.38 97 ILE A C 1
ATOM 784 O O . ILE A 1 97 ? 5.745 -6.523 -3.846 1.00 83.38 97 ILE A O 1
ATOM 788 N N . ARG A 1 98 ? 6.936 -6.043 -5.685 1.00 83.69 98 ARG A N 1
ATOM 789 C CA . ARG A 1 98 ? 7.642 -7.324 -5.748 1.00 83.69 98 ARG A CA 1
ATOM 790 C C . ARG A 1 98 ? 9.090 -7.122 -6.150 1.00 83.69 98 ARG A C 1
ATOM 792 O O . ARG A 1 98 ? 9.433 -6.145 -6.815 1.00 83.69 98 ARG A O 1
ATOM 799 N N . LYS A 1 99 ? 9.933 -8.085 -5.787 1.00 81.69 99 LYS A N 1
ATOM 800 C CA . LYS A 1 99 ? 11.302 -8.137 -6.288 1.00 81.69 99 LYS A CA 1
ATOM 801 C C . LYS A 1 99 ? 11.282 -8.569 -7.754 1.00 81.69 99 LYS A C 1
ATOM 803 O O . LYS A 1 99 ? 10.631 -9.552 -8.101 1.00 81.69 99 LYS A O 1
ATOM 808 N N . VAL A 1 100 ? 11.997 -7.821 -8.579 1.00 80.25 100 VAL A N 1
ATOM 809 C CA . VAL A 1 100 ? 12.220 -8.103 -9.998 1.00 80.25 100 VAL A CA 1
ATOM 810 C C . VAL A 1 100 ? 13.655 -8.599 -10.150 1.00 80.25 100 VAL A C 1
ATOM 812 O O . VAL A 1 100 ? 14.566 -8.046 -9.525 1.00 80.25 100 VAL A O 1
ATOM 815 N N . GLY A 1 101 ? 13.856 -9.673 -10.913 1.00 72.12 101 GLY A N 1
ATOM 816 C CA . GLY A 1 101 ? 15.194 -10.206 -11.190 1.00 72.12 101 GLY A CA 1
ATOM 817 C C . GLY A 1 101 ? 15.979 -9.324 -12.167 1.00 72.12 101 GLY A C 1
ATOM 818 O O . GLY A 1 101 ? 15.390 -8.660 -13.009 1.00 72.12 101 GLY A O 1
ATOM 819 N N . GLU A 1 102 ? 17.314 -9.347 -12.110 1.00 64.50 102 GLU A N 1
ATOM 820 C CA . GLU A 1 102 ? 18.170 -8.529 -12.998 1.00 64.50 102 GLU A CA 1
ATOM 821 C C . GLU A 1 102 ? 17.957 -8.809 -14.498 1.00 64.50 102 GLU A C 1
ATOM 823 O O . GLU A 1 102 ? 18.176 -7.929 -15.326 1.00 64.50 102 GLU A O 1
ATOM 828 N N . ALA A 1 103 ? 17.518 -10.023 -14.841 1.00 62.06 103 ALA A N 1
ATOM 829 C CA . ALA A 1 103 ? 17.236 -10.459 -16.209 1.00 62.06 103 ALA A CA 1
ATOM 830 C C . ALA A 1 103 ? 15.734 -10.503 -16.541 1.00 62.06 103 ALA A C 1
ATOM 832 O O . ALA A 1 103 ? 15.362 -10.917 -17.637 1.00 62.06 103 ALA A O 1
ATOM 833 N N . GLU A 1 104 ? 14.864 -10.131 -15.600 1.00 68.25 104 GLU A N 1
ATOM 834 C CA . GLU A 1 104 ? 13.428 -10.113 -15.847 1.00 68.25 104 GLU A CA 1
ATOM 835 C C . GLU A 1 104 ? 13.083 -8.875 -16.679 1.00 68.25 104 GLU A C 1
ATOM 837 O O . GLU A 1 104 ? 13.272 -7.738 -16.242 1.00 68.25 104 GLU A O 1
ATOM 842 N N . GLU A 1 105 ? 12.582 -9.093 -17.895 1.00 58.53 105 GLU A N 1
ATOM 843 C CA . GLU A 1 105 ? 12.041 -8.003 -18.695 1.00 58.53 105 GLU A CA 1
ATOM 844 C C . GLU A 1 105 ? 10.736 -7.525 -18.063 1.00 58.53 105 GLU A C 1
ATOM 846 O O . GLU A 1 105 ? 9.698 -8.176 -18.151 1.00 58.53 105 GLU A O 1
ATOM 851 N N . VAL A 1 106 ? 10.807 -6.376 -17.402 1.00 59.75 106 VAL A N 1
ATOM 852 C CA . VAL A 1 106 ? 9.634 -5.657 -16.919 1.00 59.75 106 VAL A CA 1
ATOM 853 C C . VAL A 1 106 ? 9.446 -4.452 -17.818 1.00 59.75 106 VAL A C 1
ATOM 855 O O . VAL A 1 106 ? 10.395 -3.694 -18.036 1.00 59.75 106 VAL A O 1
ATOM 858 N N . ASP A 1 107 ? 8.233 -4.278 -18.342 1.00 55.31 107 ASP A N 1
ATOM 859 C CA . ASP A 1 107 ? 7.854 -3.060 -19.049 1.00 55.31 107 ASP A CA 1
ATOM 860 C C . ASP A 1 107 ? 8.109 -1.874 -18.115 1.00 55.31 107 ASP A C 1
ATOM 862 O O . ASP A 1 107 ? 7.475 -1.719 -17.070 1.00 55.31 107 ASP A O 1
ATOM 866 N N . VAL A 1 108 ? 9.135 -1.086 -18.439 1.00 52.91 108 VAL A N 1
ATOM 867 C CA . VAL A 1 108 ? 9.628 -0.014 -17.577 1.00 52.91 108 VAL A CA 1
ATOM 868 C C . VAL A 1 108 ? 8.558 1.071 -17.505 1.00 52.91 108 VAL A C 1
ATOM 870 O O . VAL A 1 108 ? 8.446 1.915 -18.395 1.00 52.91 108 VAL A O 1
ATOM 873 N N . THR A 1 109 ? 7.778 1.083 -16.425 1.00 44.78 109 THR A N 1
ATOM 874 C CA . THR A 1 109 ? 6.838 2.168 -16.145 1.00 44.78 109 THR A CA 1
ATOM 875 C C . THR A 1 109 ? 7.630 3.382 -15.674 1.00 44.78 109 THR A C 1
ATOM 877 O O . THR A 1 109 ? 7.964 3.529 -14.498 1.00 44.78 109 THR A O 1
ATOM 880 N N . THR A 1 110 ? 7.978 4.249 -16.618 1.00 43.84 110 THR A N 1
ATOM 881 C CA . THR A 1 110 ? 8.480 5.594 -16.311 1.00 43.84 110 THR A CA 1
ATOM 882 C C . THR A 1 110 ? 7.325 6.405 -15.695 1.00 43.84 110 THR A C 1
ATOM 884 O O . THR A 1 110 ? 6.182 6.213 -16.118 1.00 43.84 110 THR A O 1
ATOM 887 N N . PRO A 1 111 ? 7.551 7.280 -14.696 1.00 39.97 111 PRO A N 1
ATOM 888 C CA . PRO A 1 111 ? 6.464 7.998 -14.035 1.00 39.97 111 PRO A CA 1
ATOM 889 C C . PRO A 1 111 ? 5.691 8.887 -15.015 1.00 39.97 111 PRO A C 1
ATOM 891 O O . PRO A 1 111 ? 6.266 9.740 -15.689 1.00 39.97 111 PRO A O 1
ATOM 894 N N . VAL A 1 112 ? 4.373 8.700 -15.058 1.00 35.31 112 VAL A N 1
ATOM 895 C CA . VAL A 1 112 ? 3.444 9.622 -15.715 1.00 35.31 112 VAL A CA 1
ATOM 896 C C . VAL A 1 112 ? 3.254 10.821 -14.788 1.00 35.31 112 VAL A C 1
ATOM 898 O O . VAL A 1 112 ? 2.798 10.667 -13.656 1.00 35.31 112 VAL A O 1
ATOM 901 N N . ILE A 1 113 ? 3.610 12.019 -15.252 1.00 37.09 113 ILE A N 1
ATOM 902 C CA . ILE A 1 113 ? 3.232 13.268 -14.583 1.00 37.09 113 ILE A CA 1
ATOM 903 C C . ILE A 1 113 ? 1.772 13.534 -14.956 1.00 37.09 113 ILE A C 1
ATOM 905 O O . ILE A 1 113 ? 1.477 13.879 -16.097 1.00 37.09 113 ILE A O 1
ATOM 909 N N . ILE A 1 114 ? 0.855 13.334 -14.010 1.00 33.91 114 ILE A N 1
ATOM 910 C CA . ILE A 1 114 ? -0.550 13.718 -14.175 1.00 33.91 114 ILE A CA 1
ATOM 911 C C . ILE A 1 114 ? -0.670 15.177 -13.733 1.00 33.91 114 ILE A C 1
ATOM 913 O O . ILE A 1 114 ? -0.428 15.493 -12.569 1.00 33.91 114 ILE A O 1
ATOM 917 N N . HIS A 1 115 ? -1.015 16.064 -14.663 1.00 27.27 115 HIS A N 1
ATOM 918 C CA . HIS A 1 115 ? -1.427 17.425 -14.336 1.00 27.27 115 HIS A CA 1
ATOM 919 C C . HIS A 1 115 ? -2.925 17.411 -14.010 1.00 27.27 115 HIS A C 1
ATOM 921 O O . HIS A 1 115 ? -3.728 17.028 -14.860 1.00 27.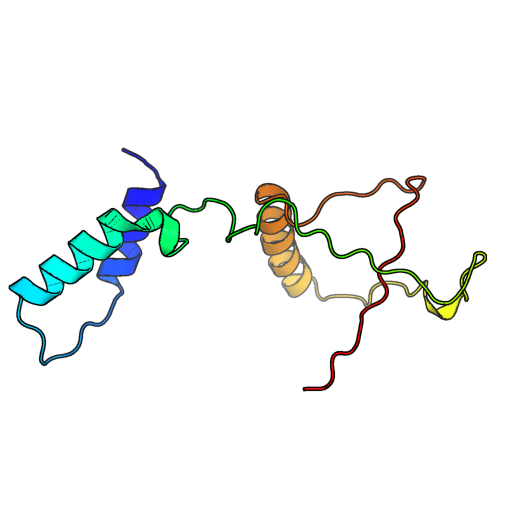27 115 HIS A O 1
ATOM 927 N N . CYS A 1 116 ? -3.262 17.774 -12.771 1.00 33.34 116 CYS A N 1
ATOM 928 C CA . CYS A 1 116 ? -4.627 18.044 -12.321 1.00 33.34 116 CYS A CA 1
ATOM 929 C C . CYS A 1 116 ? -5.008 19.493 -12.632 1.00 33.34 116 CYS A C 1
ATOM 931 O O . CYS A 1 116 ? -4.126 20.367 -12.455 1.00 33.34 116 CYS A O 1
#

Sequence (116 aa):
MDKSYIQINKKIEEAEFGSTLSKKEKQAIINLIHKYAEQFGLSGKEIGTIRNHFVHVTLTIEKPYPPILRKAAYPASPRNRLEIEKHIDELLKLGIIRKVGEAEEVDVTTPVIIHC

Secondary structure (DSSP, 8-state):
--HHHHHHHHHHHTPPPPTT--HHHHHHHHHHHHHTTTTTTTT-S-S---TT-------SSPSSPPGGG-PPPPPPPHHHHHHHHHHHHHHHHTTSS----TT------PPP----

Foldseek 3Di:
DDPLVVQLVVVLVVDDDDPPDDPVRSVVVSVVCVVPVVVVCSSVAADDDPPPDDDDDDDPDDPPDDCVLDDDDDDDDPVVVVVVVVVVVSCVVNVVDDDDDPPHDDPDPDDDDDDD

Organism: NCBI:txid708437

pLDDT: mean 73.0, std 15.43, range [27.27, 93.38]

Radius of gyration: 21.61 Å; chains: 1; bounding box: 49×32×52 Å